Protein AF-A0A0C2N9U8-F1 (afdb_monomer_lite)

Foldseek 3Di:
DDPVCVPAPPPPDPVRVVVCVVVVVVPPDDDDDDDDQKDKDKAWDPDDDPVDDTDIDIDIDRAAQAKDKDKDKDWDFDADPVRHTPGTPDIDIDIDIDHHPDDPD

InterPro domains:
  IPR036238 Transglutaminase, C-terminal domain superfamily [SSF49309] (41-101)

Radius of gyration: 19.62 Å; chains: 1; bounding box: 48×49×46 Å

pLDDT: mean 86.69, std 10.42, range [47.06, 97.19]

Sequence (105 aa):
MDITATYKYPDNSPTERIIQTKIRMRRKQYRNISPSPVSIIISPPACVSFTSDCYIYFTLNNASRTNCKVKFRLTIVSVNYKGTVLQTLMEELYETQLAGNGGID

Structure (mmCIF, N/CA/C/O backbone):
data_AF-A0A0C2N9U8-F1
#
_entry.id   AF-A0A0C2N9U8-F1
#
loop_
_atom_site.group_PDB
_atom_site.id
_atom_site.type_symbol
_atom_site.label_atom_id
_atom_site.label_alt_id
_atom_site.label_comp_id
_atom_site.label_asym_id
_atom_site.label_entity_id
_atom_site.label_seq_id
_atom_site.pdbx_PDB_ins_code
_atom_site.Cartn_x
_atom_site.Cartn_y
_atom_site.Cartn_z
_atom_site.occupancy
_atom_site.B_iso_or_equiv
_atom_site.auth_seq_id
_atom_site.auth_comp_id
_atom_site.auth_asym_id
_atom_site.auth_atom_id
_atom_site.pdbx_PDB_model_num
ATOM 1 N N . MET A 1 1 ? 2.093 1.707 -26.415 1.00 85.75 1 MET A N 1
ATOM 2 C CA . MET A 1 1 ? 3.341 0.915 -26.414 1.00 85.75 1 MET A CA 1
ATOM 3 C C . MET A 1 1 ? 4.005 1.117 -25.065 1.00 85.75 1 MET A C 1
ATOM 5 O O . MET A 1 1 ? 4.137 2.265 -24.662 1.00 85.75 1 MET A O 1
ATOM 9 N N . ASP A 1 2 ? 4.341 0.042 -24.356 1.00 91.62 2 ASP A N 1
ATOM 10 C CA . ASP A 1 2 ? 5.103 0.113 -23.104 1.00 91.62 2 ASP A CA 1
ATOM 11 C C . ASP A 1 2 ? 6.603 0.167 -23.429 1.00 91.62 2 ASP A C 1
ATOM 13 O O . ASP A 1 2 ? 7.098 -0.651 -24.203 1.00 91.62 2 ASP A O 1
ATOM 17 N N . ILE A 1 3 ? 7.308 1.154 -22.871 1.00 94.38 3 ILE A N 1
ATOM 18 C CA . ILE A 1 3 ? 8.751 1.367 -23.064 1.00 94.38 3 ILE A CA 1
ATOM 19 C C . ILE A 1 3 ? 9.539 1.214 -21.757 1.00 94.38 3 ILE A C 1
ATOM 21 O O . ILE A 1 3 ? 10.708 1.570 -21.694 1.00 94.38 3 ILE A O 1
ATOM 25 N N . THR A 1 4 ? 8.942 0.672 -20.695 1.00 92.50 4 THR A N 1
ATOM 26 C CA . THR A 1 4 ? 9.579 0.554 -19.369 1.00 92.50 4 THR A CA 1
ATOM 27 C C . THR A 1 4 ? 10.950 -0.134 -19.429 1.00 92.50 4 THR A C 1
ATOM 29 O O . THR A 1 4 ? 11.896 0.287 -18.757 1.00 92.50 4 THR A O 1
ATOM 32 N N . ALA A 1 5 ? 11.091 -1.136 -20.301 1.00 90.25 5 ALA A N 1
ATOM 33 C CA . ALA A 1 5 ? 12.325 -1.896 -20.494 1.00 90.25 5 ALA A CA 1
ATOM 34 C C . ALA A 1 5 ? 13.497 -1.081 -21.080 1.00 90.25 5 ALA A C 1
ATOM 36 O O . ALA A 1 5 ? 14.642 -1.514 -20.972 1.00 90.25 5 ALA A O 1
ATOM 37 N N . THR A 1 6 ? 13.256 0.094 -21.679 1.00 92.75 6 THR A N 1
ATOM 38 C CA . THR A 1 6 ? 14.343 0.967 -22.160 1.00 92.75 6 THR A CA 1
ATOM 39 C C . THR A 1 6 ? 14.977 1.784 -21.036 1.00 92.75 6 THR A C 1
ATOM 41 O O . THR A 1 6 ? 16.079 2.297 -21.204 1.00 92.75 6 THR A O 1
ATOM 44 N N . TYR A 1 7 ? 14.292 1.921 -19.896 1.00 90.38 7 TYR A N 1
ATOM 45 C CA . TYR A 1 7 ? 14.739 2.743 -18.768 1.00 90.38 7 TYR A CA 1
ATOM 46 C C . TYR A 1 7 ? 15.270 1.925 -17.595 1.00 90.38 7 TYR A C 1
ATOM 48 O O . TYR A 1 7 ? 16.179 2.384 -16.901 1.00 90.38 7 TYR A O 1
ATOM 56 N N . LYS A 1 8 ? 14.712 0.735 -17.354 1.00 90.94 8 LYS A N 1
ATOM 57 C CA . LYS A 1 8 ? 15.153 -0.152 -16.275 1.00 90.94 8 LYS A CA 1
ATOM 58 C C . LYS A 1 8 ? 15.169 -1.608 -16.713 1.00 90.94 8 LYS A C 1
ATOM 60 O O . LYS A 1 8 ? 14.414 -2.014 -17.596 1.00 90.94 8 LYS A O 1
ATOM 65 N N . TYR A 1 9 ? 16.008 -2.395 -16.050 1.00 93.25 9 TYR A N 1
ATOM 66 C CA . TYR A 1 9 ? 15.983 -3.842 -16.206 1.00 93.25 9 TYR A CA 1
ATOM 67 C C . TYR A 1 9 ? 14.784 -4.424 -15.443 1.00 93.25 9 TYR A C 1
ATOM 69 O O . TYR A 1 9 ? 14.232 -3.760 -14.560 1.00 93.25 9 TYR A O 1
ATOM 77 N N . PRO A 1 10 ? 14.361 -5.660 -15.760 1.00 93.75 10 PRO A N 1
ATOM 78 C CA . PRO A 1 10 ? 13.282 -6.315 -15.035 1.00 93.75 10 PRO A CA 1
ATOM 79 C C . PRO A 1 10 ? 13.551 -6.357 -13.531 1.00 93.75 10 PRO A C 1
ATOM 81 O O . PRO A 1 10 ? 14.692 -6.580 -13.095 1.00 93.75 10 PRO A O 1
ATOM 84 N N . ASP A 1 11 ? 12.488 -6.169 -12.750 1.00 90.06 11 ASP A N 1
ATOM 85 C CA . ASP A 1 11 ? 12.572 -6.124 -11.296 1.00 90.06 11 ASP A CA 1
ATOM 86 C C . ASP A 1 11 ? 13.207 -7.411 -10.755 1.00 90.06 11 ASP A C 1
ATOM 88 O O . ASP A 1 11 ? 12.905 -8.521 -11.191 1.00 90.06 11 ASP A O 1
ATOM 92 N N . ASN A 1 12 ? 14.133 -7.250 -9.809 1.00 87.06 12 ASN A N 1
ATOM 93 C CA . ASN A 1 12 ? 14.912 -8.325 -9.188 1.00 87.06 12 ASN A CA 1
ATOM 94 C C . ASN A 1 12 ? 15.860 -9.116 -10.110 1.00 87.06 12 ASN A C 1
ATOM 96 O O . ASN A 1 12 ? 16.492 -10.058 -9.617 1.00 87.06 12 ASN A O 1
ATOM 100 N N . SER A 1 13 ? 16.029 -8.727 -11.381 1.00 92.62 13 SER A N 1
ATOM 101 C CA . SER A 1 13 ? 16.999 -9.355 -12.287 1.00 92.62 13 SER A CA 1
ATOM 102 C C . SER A 1 13 ? 18.449 -9.186 -11.797 1.00 92.62 13 SER A C 1
ATOM 104 O O . SER A 1 13 ? 18.765 -8.208 -11.108 1.00 92.62 13 SER A O 1
ATOM 106 N N . PRO A 1 14 ? 19.372 -10.103 -12.152 1.00 94.38 14 PRO A N 1
ATOM 107 C CA . PRO A 1 14 ? 20.784 -9.976 -11.784 1.00 94.38 14 PRO A CA 1
ATOM 108 C C . PRO A 1 14 ? 21.390 -8.633 -12.215 1.00 94.38 14 PRO A C 1
ATOM 110 O O . PRO A 1 14 ? 22.108 -7.995 -11.445 1.00 94.38 14 PRO A O 1
ATOM 113 N N . THR A 1 15 ? 21.045 -8.166 -13.415 1.00 92.88 15 THR A N 1
ATOM 114 C CA . THR A 1 15 ? 21.531 -6.897 -13.967 1.00 92.88 15 THR A CA 1
ATOM 115 C C . THR A 1 15 ? 21.017 -5.691 -13.183 1.00 92.88 15 THR A C 1
ATOM 117 O O . THR A 1 15 ? 21.807 -4.806 -12.847 1.00 92.88 15 THR A O 1
ATOM 120 N N . GLU A 1 16 ? 19.732 -5.685 -12.805 1.00 91.88 16 GLU A N 1
ATOM 121 C CA . GLU A 1 16 ? 19.142 -4.632 -11.970 1.00 91.88 16 GLU A CA 1
ATOM 122 C C . GLU A 1 16 ? 19.849 -4.548 -10.608 1.00 91.88 16 GLU A C 1
ATOM 124 O O . GLU A 1 16 ? 20.249 -3.469 -10.170 1.00 91.88 16 GLU A O 1
ATOM 129 N N . ARG A 1 17 ? 20.130 -5.696 -9.976 1.00 89.44 17 ARG A N 1
ATOM 130 C CA . ARG A 1 17 ? 20.862 -5.749 -8.696 1.00 89.44 17 ARG A CA 1
ATOM 131 C C . ARG A 1 17 ? 22.276 -5.177 -8.806 1.00 89.44 17 ARG A C 1
ATOM 133 O O . ARG A 1 17 ? 22.719 -4.460 -7.904 1.00 89.44 17 ARG A O 1
ATOM 140 N N . ILE A 1 18 ? 22.991 -5.463 -9.896 1.00 92.50 18 ILE A N 1
ATOM 141 C CA . ILE A 1 18 ? 24.343 -4.930 -10.134 1.00 92.50 18 ILE A CA 1
ATOM 142 C C . ILE A 1 18 ? 24.299 -3.402 -10.256 1.00 92.50 18 ILE A C 1
ATOM 144 O O . ILE A 1 18 ? 25.119 -2.708 -9.649 1.00 92.50 18 ILE A O 1
ATOM 148 N N . ILE A 1 19 ? 23.344 -2.862 -11.014 1.00 88.38 19 ILE A N 1
ATOM 149 C CA . ILE A 1 19 ? 23.204 -1.415 -11.224 1.00 88.38 19 ILE A CA 1
ATOM 150 C C . ILE A 1 19 ? 22.799 -0.715 -9.931 1.00 88.38 19 ILE A C 1
ATOM 152 O O . ILE A 1 19 ? 23.441 0.267 -9.547 1.00 88.38 19 ILE A O 1
ATOM 156 N N . GLN A 1 20 ? 21.816 -1.259 -9.211 1.00 87.50 20 GLN A N 1
ATOM 157 C CA . GLN A 1 20 ? 21.424 -0.754 -7.901 1.00 87.50 20 GLN A CA 1
ATOM 158 C C . GLN A 1 20 ? 22.613 -0.727 -6.949 1.00 87.50 20 GLN A C 1
ATOM 160 O O . GLN A 1 20 ? 22.836 0.304 -6.326 1.00 87.50 20 GLN A O 1
ATOM 165 N N . THR A 1 21 ? 23.426 -1.792 -6.902 1.00 86.06 21 THR A N 1
ATOM 166 C CA . THR A 1 21 ? 24.644 -1.872 -6.074 1.00 86.06 21 THR A CA 1
ATOM 167 C C . THR A 1 21 ? 25.673 -0.803 -6.458 1.00 86.06 21 THR A C 1
ATOM 169 O O . THR A 1 21 ? 26.214 -0.126 -5.584 1.00 86.06 21 THR A O 1
ATOM 172 N N . LYS A 1 22 ? 25.910 -0.575 -7.758 1.00 87.38 22 LYS A N 1
ATOM 173 C CA . LYS A 1 22 ? 26.815 0.488 -8.236 1.00 87.38 22 LYS A CA 1
ATOM 174 C C . LYS A 1 22 ? 26.340 1.886 -7.823 1.00 87.38 22 LYS A C 1
ATOM 176 O O . LYS A 1 22 ? 27.151 2.696 -7.378 1.00 87.38 22 LYS A O 1
ATOM 181 N N . ILE A 1 23 ? 25.041 2.173 -7.940 1.0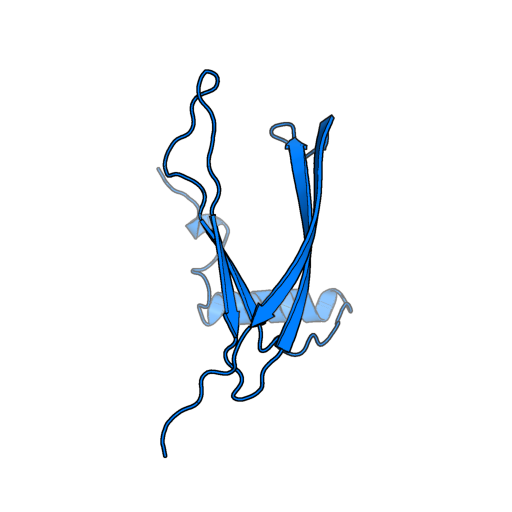0 86.00 23 ILE A N 1
ATOM 182 C CA . ILE A 1 23 ? 24.445 3.452 -7.510 1.00 86.00 23 ILE A CA 1
ATOM 183 C C . ILE A 1 23 ? 24.529 3.592 -5.984 1.00 86.00 23 ILE A C 1
ATOM 185 O O . ILE A 1 23 ? 24.935 4.640 -5.477 1.00 86.00 23 ILE A O 1
ATOM 189 N N . ARG A 1 24 ? 24.208 2.512 -5.263 1.00 79.56 24 ARG A N 1
ATOM 190 C CA . ARG A 1 24 ? 24.318 2.355 -3.805 1.00 79.56 24 ARG A CA 1
ATOM 191 C C . ARG A 1 24 ? 25.684 2.802 -3.288 1.00 79.56 24 ARG A C 1
ATOM 193 O O . ARG A 1 24 ? 25.767 3.687 -2.439 1.00 79.56 24 ARG A O 1
ATOM 200 N N . MET A 1 25 ? 26.758 2.245 -3.852 1.00 79.06 25 MET A N 1
ATOM 201 C CA . MET A 1 25 ? 28.141 2.532 -3.447 1.00 79.06 25 MET A CA 1
ATOM 202 C C . MET A 1 25 ? 28.536 4.000 -3.660 1.00 79.06 25 MET A C 1
ATOM 204 O O . MET A 1 25 ? 29.348 4.534 -2.909 1.00 79.06 25 MET A O 1
ATOM 208 N N . ARG A 1 26 ? 27.926 4.686 -4.635 1.00 79.31 26 ARG A N 1
ATOM 209 C CA . ARG A 1 26 ? 28.176 6.112 -4.897 1.00 79.31 26 ARG A CA 1
ATOM 210 C C . ARG A 1 26 ? 27.451 7.052 -3.927 1.00 79.31 26 ARG A C 1
ATOM 212 O O . ARG A 1 26 ? 27.895 8.182 -3.764 1.00 79.31 26 ARG A O 1
ATOM 219 N N . ARG A 1 27 ? 26.352 6.623 -3.289 1.00 76.19 27 ARG A N 1
ATOM 220 C CA . ARG A 1 27 ? 25.459 7.510 -2.512 1.00 76.19 27 ARG A CA 1
ATOM 221 C C . ARG A 1 27 ? 25.639 7.482 -0.980 1.00 76.19 27 ARG A C 1
ATOM 223 O O . ARG A 1 27 ? 24.939 8.232 -0.316 1.00 76.19 27 ARG A O 1
ATOM 230 N N . LYS A 1 28 ? 26.559 6.682 -0.407 1.00 62.38 28 LYS A N 1
ATOM 231 C CA . LYS A 1 28 ? 26.956 6.620 1.039 1.00 62.38 28 LYS A CA 1
ATOM 232 C C . LYS A 1 28 ? 25.828 6.560 2.108 1.00 62.38 28 LYS A C 1
ATOM 234 O O . LYS A 1 28 ? 26.102 6.680 3.296 1.00 62.38 28 LYS A O 1
ATOM 239 N N . GLN A 1 29 ? 24.574 6.391 1.703 1.00 59.97 29 GLN A N 1
ATOM 240 C CA . GLN A 1 29 ? 23.343 6.246 2.492 1.00 59.97 29 GLN A CA 1
ATOM 241 C C . GLN A 1 29 ? 22.974 4.807 2.871 1.00 59.97 29 GLN A C 1
ATOM 243 O O . GLN A 1 29 ? 22.345 4.174 2.027 1.00 59.97 29 GLN A O 1
ATOM 248 N N . TYR A 1 30 ? 23.259 4.287 4.079 1.00 61.56 30 TYR A N 1
ATOM 249 C CA . TYR A 1 30 ? 22.621 3.037 4.543 1.00 61.56 30 TYR A CA 1
ATOM 250 C C . TYR A 1 30 ? 21.969 3.131 5.911 1.00 61.56 30 TYR A C 1
ATOM 252 O O . TYR A 1 30 ? 22.612 3.445 6.906 1.00 61.56 30 TYR A O 1
ATOM 260 N N . ARG A 1 31 ? 20.693 2.738 5.951 1.00 63.19 31 ARG A N 1
ATO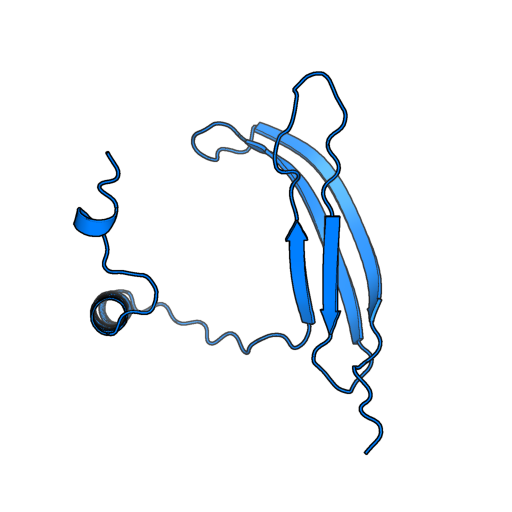M 261 C CA . ARG A 1 31 ? 20.031 2.232 7.150 1.00 63.19 31 ARG A CA 1
ATOM 262 C C . ARG A 1 31 ? 19.762 0.751 6.918 1.00 63.19 31 ARG A C 1
ATOM 264 O O . ARG A 1 31 ? 19.054 0.402 5.977 1.00 63.19 31 ARG A O 1
ATOM 271 N N . ASN A 1 32 ? 20.345 -0.107 7.747 1.00 64.44 32 ASN A N 1
ATOM 272 C CA . ASN A 1 32 ? 19.920 -1.499 7.819 1.00 64.44 32 ASN A CA 1
ATOM 273 C C . ASN A 1 32 ? 18.609 -1.521 8.601 1.00 64.44 32 ASN A C 1
ATOM 275 O O . ASN A 1 32 ? 18.601 -1.261 9.801 1.00 64.44 32 ASN A O 1
ATOM 279 N N . ILE A 1 33 ? 17.505 -1.768 7.904 1.00 71.81 33 ILE A N 1
ATOM 280 C CA . ILE A 1 33 ? 16.197 -1.969 8.522 1.00 71.81 33 ILE A CA 1
ATOM 281 C C . ILE A 1 33 ? 15.979 -3.478 8.545 1.00 71.81 33 ILE A C 1
ATOM 283 O O . ILE A 1 33 ? 15.932 -4.109 7.489 1.00 71.81 33 ILE A O 1
ATOM 287 N N . SER A 1 34 ? 15.904 -4.066 9.737 1.00 76.31 34 SER A N 1
ATOM 288 C CA . SER A 1 34 ? 15.526 -5.469 9.886 1.00 76.31 34 SER A CA 1
ATOM 289 C C . SER A 1 34 ? 14.074 -5.655 9.431 1.00 76.31 34 SER A C 1
ATOM 291 O O . SER A 1 34 ? 13.235 -4.814 9.768 1.00 76.31 34 SER A O 1
ATOM 293 N N . PRO A 1 35 ? 13.750 -6.730 8.695 1.00 78.00 35 PRO A N 1
ATOM 294 C CA . PRO A 1 35 ? 12.380 -6.985 8.271 1.00 78.00 35 PRO A CA 1
ATOM 295 C C . PRO A 1 35 ? 11.461 -7.128 9.491 1.00 78.00 35 PRO A C 1
ATOM 297 O O . PRO A 1 35 ? 11.775 -7.845 10.440 1.00 78.00 35 PRO A O 1
ATOM 300 N N . SER A 1 36 ? 10.335 -6.414 9.468 1.00 83.38 36 SER A N 1
ATOM 301 C CA . SER A 1 36 ? 9.302 -6.513 10.500 1.00 83.38 36 SER A CA 1
ATOM 302 C C . SER A 1 36 ? 8.588 -7.869 10.398 1.00 83.38 36 SER A C 1
ATOM 304 O O . SER A 1 36 ? 8.248 -8.275 9.285 1.00 83.38 36 SER A O 1
ATOM 306 N N . PRO A 1 37 ? 8.298 -8.555 11.522 1.00 86.62 37 PRO A N 1
ATOM 307 C CA . PRO A 1 37 ? 7.472 -9.765 11.518 1.00 86.62 37 PRO A CA 1
ATOM 308 C C . PRO A 1 37 ? 6.000 -9.472 11.197 1.00 86.62 37 PRO A C 1
ATOM 310 O O . PRO A 1 37 ? 5.252 -10.379 10.839 1.00 86.62 37 PRO A O 1
ATOM 313 N N . VAL A 1 38 ? 5.581 -8.211 11.330 1.00 89.50 38 VAL A N 1
ATOM 314 C CA . VAL A 1 38 ? 4.248 -7.740 10.956 1.00 89.50 38 VAL A CA 1
ATOM 315 C C . VAL A 1 38 ? 4.322 -7.079 9.589 1.00 89.50 38 VAL A C 1
ATOM 317 O O . VAL A 1 38 ? 5.127 -6.167 9.381 1.00 89.50 38 VAL A O 1
ATOM 320 N N . SER A 1 39 ? 3.449 -7.511 8.686 1.00 90.00 39 SER A N 1
ATOM 321 C CA . SER A 1 39 ? 3.256 -6.918 7.363 1.00 90.00 39 SER A CA 1
ATOM 322 C C . SER A 1 39 ? 1.859 -6.311 7.241 1.00 90.00 39 SER A C 1
ATOM 324 O O . SER A 1 39 ? 0.908 -6.781 7.868 1.00 90.00 39 SER A O 1
ATOM 326 N N . ILE A 1 40 ? 1.755 -5.245 6.446 1.00 89.69 40 ILE A N 1
ATOM 327 C CA . ILE A 1 40 ? 0.500 -4.553 6.142 1.00 89.69 40 ILE A CA 1
ATOM 328 C C . ILE A 1 40 ? 0.293 -4.620 4.634 1.00 89.69 40 ILE A C 1
ATOM 330 O O . ILE A 1 40 ? 1.171 -4.215 3.873 1.00 89.69 40 ILE A O 1
ATOM 334 N N . ILE A 1 41 ? -0.866 -5.112 4.210 1.00 91.31 41 ILE A N 1
ATOM 335 C CA . ILE A 1 41 ? -1.288 -5.132 2.811 1.00 91.31 41 ILE A CA 1
ATOM 336 C C . ILE A 1 41 ? -2.434 -4.137 2.663 1.00 91.31 41 ILE A C 1
ATOM 338 O O . ILE A 1 41 ? -3.444 -4.238 3.361 1.00 91.31 41 ILE A O 1
ATOM 342 N N . ILE A 1 42 ? -2.269 -3.176 1.756 1.00 90.81 42 ILE A N 1
ATOM 343 C CA . ILE A 1 42 ? -3.293 -2.186 1.416 1.00 90.81 42 ILE A CA 1
ATOM 344 C C . ILE A 1 42 ? -3.917 -2.622 0.096 1.00 90.81 42 ILE A C 1
ATOM 346 O O . ILE A 1 42 ? -3.219 -2.711 -0.912 1.00 90.81 42 ILE A O 1
ATOM 350 N N . SER A 1 43 ? -5.217 -2.906 0.113 1.00 91.12 43 SER A N 1
ATOM 351 C CA . SER A 1 43 ? -5.971 -3.351 -1.060 1.00 91.12 43 SER A CA 1
ATOM 352 C C . SER A 1 43 ? -6.933 -2.245 -1.491 1.00 91.12 43 SER A C 1
ATOM 354 O O . SER A 1 43 ? -8.023 -2.135 -0.920 1.00 91.12 43 SER A O 1
ATOM 356 N N . PRO A 1 44 ? -6.532 -1.380 -2.442 1.00 87.19 44 PRO A N 1
ATOM 357 C CA . PRO A 1 44 ? -7.443 -0.409 -3.023 1.00 87.19 44 PRO A CA 1
ATOM 358 C C . PRO A 1 44 ? -8.452 -1.114 -3.946 1.00 87.19 44 PRO A C 1
ATOM 360 O O . PRO A 1 44 ? -8.144 -2.171 -4.507 1.00 87.19 44 PRO A O 1
ATOM 363 N N . PRO A 1 45 ? -9.645 -0.536 -4.144 1.00 86.62 45 PRO A N 1
ATOM 364 C CA . PRO A 1 45 ? -10.595 -1.055 -5.116 1.00 86.62 45 PRO A CA 1
ATOM 365 C C . PRO A 1 45 ? -10.042 -0.892 -6.539 1.00 86.62 45 PRO A C 1
ATOM 367 O O . PRO A 1 45 ? -9.292 0.040 -6.833 1.00 86.62 45 PRO A O 1
ATOM 370 N N . ALA A 1 46 ? -10.428 -1.803 -7.436 1.00 85.31 46 ALA A N 1
ATOM 371 C CA . ALA A 1 46 ? -9.953 -1.809 -8.823 1.00 85.31 46 ALA A CA 1
ATOM 372 C C . ALA A 1 46 ? -10.374 -0.552 -9.606 1.00 85.31 46 ALA A C 1
ATOM 374 O O . ALA A 1 46 ? -9.678 -0.127 -10.527 1.00 85.31 46 ALA A O 1
ATOM 375 N N . CYS A 1 47 ? -11.505 0.048 -9.235 1.00 86.44 47 CYS A N 1
ATOM 376 C CA . CYS A 1 47 ? -11.973 1.319 -9.761 1.00 86.44 47 CYS A CA 1
ATOM 377 C C . CYS A 1 47 ? -12.613 2.155 -8.649 1.00 86.44 47 CYS A C 1
ATOM 379 O O . CYS A 1 47 ? -13.151 1.626 -7.676 1.00 86.44 47 CYS A O 1
ATOM 381 N N . VAL A 1 48 ? -12.544 3.473 -8.810 1.00 88.31 48 VAL A N 1
ATOM 382 C CA . VAL A 1 48 ? -13.154 4.460 -7.914 1.00 88.31 48 VAL A CA 1
ATOM 383 C C . VAL A 1 48 ? -13.917 5.480 -8.745 1.00 88.31 48 VAL A C 1
ATOM 385 O O . VAL A 1 48 ? -13.496 5.825 -9.849 1.00 88.31 48 VAL A O 1
ATOM 388 N N . SER A 1 49 ? -15.039 5.957 -8.212 1.00 88.62 49 SER A N 1
ATOM 389 C CA . SER A 1 49 ? -15.817 7.055 -8.788 1.00 88.62 49 SER A CA 1
ATOM 390 C C . SER A 1 49 ? -15.699 8.289 -7.900 1.00 88.62 49 SER A C 1
ATOM 392 O O . SER A 1 49 ? -15.526 8.173 -6.692 1.00 88.62 49 SER A O 1
ATOM 394 N N . PHE A 1 50 ? -15.855 9.475 -8.487 1.00 87.38 50 PHE A N 1
ATOM 395 C CA . PHE A 1 50 ? -15.965 10.727 -7.732 1.00 87.38 50 PHE A CA 1
ATOM 396 C C . PHE A 1 50 ? -17.303 10.876 -6.995 1.00 87.38 50 PHE A C 1
ATOM 398 O O . PHE A 1 50 ? -17.426 11.725 -6.121 1.00 87.38 50 PHE A O 1
ATOM 405 N N . THR A 1 51 ? -18.313 10.087 -7.366 1.00 90.56 51 THR 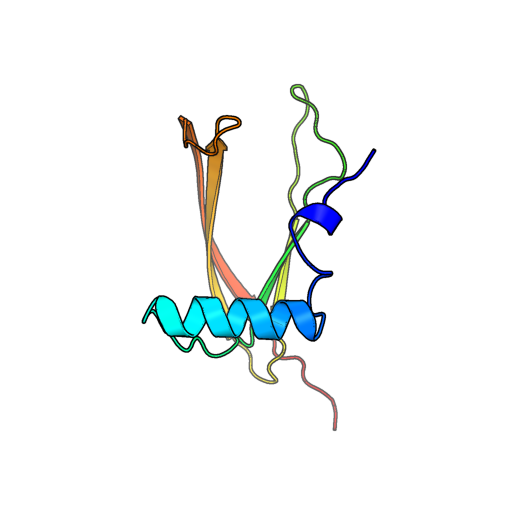A N 1
ATOM 406 C CA . THR A 1 51 ? -19.692 10.210 -6.866 1.00 90.56 51 THR A CA 1
ATOM 407 C C . THR A 1 51 ? -20.078 9.130 -5.860 1.00 90.56 51 THR A C 1
ATOM 409 O O . THR A 1 51 ? -21.239 9.052 -5.468 1.00 90.56 51 THR A O 1
ATOM 412 N N . SER A 1 52 ? -19.151 8.249 -5.492 1.00 86.56 52 SER A N 1
ATOM 413 C CA . SER A 1 52 ? -19.431 7.097 -4.636 1.00 86.56 52 SER A CA 1
ATOM 414 C C . SER A 1 52 ? -18.330 6.925 -3.608 1.00 86.56 52 SER A C 1
ATOM 416 O O . SER A 1 52 ? -17.167 7.220 -3.888 1.00 86.56 52 SER A O 1
ATOM 418 N N . ASP A 1 53 ? -18.704 6.411 -2.442 1.00 87.31 53 ASP A N 1
ATOM 419 C CA . ASP A 1 53 ? -17.747 6.119 -1.385 1.00 87.31 53 ASP A CA 1
ATOM 420 C C . ASP A 1 53 ? -16.727 5.071 -1.847 1.00 87.31 53 ASP A C 1
ATOM 422 O O . ASP A 1 53 ? -17.043 4.110 -2.556 1.00 87.31 53 ASP A O 1
ATOM 426 N N . CYS A 1 54 ? -15.478 5.276 -1.438 1.00 86.19 54 CYS A N 1
ATOM 427 C CA . CYS A 1 54 ? -14.364 4.385 -1.719 1.00 86.19 54 CYS A CA 1
ATOM 428 C C . CYS A 1 54 ? -13.988 3.631 -0.444 1.00 86.19 54 CYS A C 1
ATOM 430 O O . CYS A 1 54 ? -13.666 4.243 0.574 1.00 86.19 54 CYS A O 1
ATOM 432 N N . TYR A 1 55 ? -13.977 2.302 -0.519 1.00 88.12 55 TYR A N 1
ATOM 433 C CA . TYR A 1 55 ? -13.555 1.442 0.582 1.00 88.12 55 TYR A CA 1
ATOM 434 C C . TYR A 1 55 ? -12.151 0.905 0.314 1.00 88.12 55 TYR A C 1
ATOM 436 O O . TYR A 1 55 ? -11.911 0.260 -0.705 1.00 88.12 55 TYR A O 1
ATOM 444 N N . ILE A 1 56 ? -11.227 1.158 1.241 1.00 88.19 56 ILE A N 1
ATOM 445 C CA . ILE A 1 56 ? -9.851 0.655 1.197 1.00 88.19 56 ILE A CA 1
ATOM 446 C C . ILE A 1 56 ? -9.676 -0.335 2.342 1.00 88.19 56 ILE A C 1
ATOM 448 O O . ILE A 1 56 ? -9.921 0.001 3.501 1.00 88.19 56 ILE A O 1
ATOM 452 N N . TYR A 1 57 ? -9.223 -1.545 2.025 1.00 88.44 57 TYR A N 1
ATOM 453 C CA . TYR A 1 57 ? -9.021 -2.588 3.026 1.00 88.44 57 TYR A CA 1
ATOM 454 C C . TYR A 1 57 ? -7.554 -2.678 3.443 1.00 88.44 57 TYR A C 1
ATOM 456 O O . TYR A 1 57 ? -6.654 -2.766 2.604 1.00 88.44 57 TYR A O 1
ATOM 464 N N . PHE A 1 58 ? -7.328 -2.711 4.755 1.00 88.62 58 PHE A N 1
ATOM 465 C CA . PHE A 1 58 ? -6.019 -2.918 5.369 1.00 88.62 58 PHE A CA 1
ATOM 466 C C . PHE A 1 58 ? -5.982 -4.310 5.993 1.00 88.62 58 PHE A C 1
ATOM 468 O O . PHE A 1 58 ? -6.744 -4.604 6.909 1.00 88.62 58 PHE A O 1
ATOM 475 N N . THR A 1 59 ? -5.093 -5.170 5.502 1.00 90.00 59 THR A N 1
ATOM 476 C CA . THR A 1 59 ? -4.876 -6.506 6.067 1.00 90.00 59 THR A CA 1
ATOM 477 C C . THR A 1 59 ? -3.558 -6.523 6.820 1.00 90.00 59 THR A C 1
ATOM 479 O O . THR A 1 59 ? -2.505 -6.243 6.247 1.00 90.00 59 THR A O 1
ATOM 482 N N . LEU A 1 60 ? -3.617 -6.852 8.107 1.00 90.62 60 LEU A N 1
ATOM 483 C CA . LEU A 1 60 ? -2.443 -7.034 8.950 1.00 90.62 60 LEU A CA 1
ATOM 484 C C . LEU A 1 60 ? -2.131 -8.521 9.075 1.00 90.62 60 LEU A C 1
ATOM 486 O O . LEU A 1 60 ? -3.009 -9.309 9.417 1.00 90.62 60 LEU A O 1
ATOM 490 N N . ASN A 1 61 ? -0.877 -8.895 8.838 1.00 90.12 61 ASN A N 1
ATOM 491 C CA . ASN A 1 61 ? -0.419 -10.272 8.974 1.00 90.12 61 ASN A CA 1
ATOM 492 C C . ASN A 1 61 ? 0.796 -10.342 9.903 1.00 90.12 61 ASN A C 1
ATOM 494 O O . ASN A 1 61 ? 1.795 -9.655 9.675 1.00 90.12 61 ASN A O 1
ATOM 498 N N . ASN A 1 62 ? 0.708 -11.184 10.932 1.00 91.50 62 ASN A N 1
ATOM 499 C CA . ASN A 1 62 ? 1.788 -11.459 11.869 1.00 91.50 62 ASN A CA 1
ATOM 500 C C . ASN A 1 62 ? 2.446 -12.799 11.521 1.00 91.50 62 ASN A C 1
ATOM 502 O O . ASN A 1 62 ? 1.910 -13.864 11.813 1.00 91.50 62 ASN A O 1
ATOM 506 N N . ALA A 1 63 ? 3.637 -12.742 10.929 1.00 89.50 63 ALA A N 1
ATOM 507 C CA . ALA A 1 63 ? 4.406 -13.929 10.574 1.00 89.50 63 ALA A CA 1
ATOM 508 C C . ALA A 1 63 ? 5.169 -14.541 11.764 1.00 89.50 63 ALA A C 1
ATOM 510 O O . ALA A 1 63 ? 5.808 -15.582 11.612 1.00 89.50 63 ALA A O 1
ATOM 511 N N . SER A 1 64 ? 5.146 -13.909 12.942 1.00 87.88 64 SER A N 1
ATOM 512 C CA . SER A 1 64 ? 5.805 -14.452 14.132 1.00 87.88 64 SER A CA 1
ATOM 513 C C . SER A 1 64 ? 4.935 -15.481 14.855 1.00 87.88 64 SER A C 1
ATOM 515 O O . SER A 1 64 ? 3.711 -15.493 14.737 1.00 87.88 64 SER A O 1
ATOM 517 N N . ARG A 1 65 ? 5.579 -16.323 15.670 1.00 88.69 65 ARG A N 1
ATOM 518 C CA . ARG A 1 65 ? 4.905 -17.247 16.601 1.00 88.69 65 ARG A CA 1
ATOM 519 C C . ARG A 1 65 ? 4.392 -16.539 17.864 1.00 88.69 65 ARG A C 1
ATOM 521 O O . ARG A 1 65 ? 3.750 -17.155 18.704 1.00 88.69 65 ARG A O 1
ATOM 528 N N . THR A 1 66 ? 4.694 -15.252 18.018 1.00 88.62 66 THR A N 1
ATOM 529 C CA . THR A 1 66 ? 4.385 -14.458 19.209 1.00 88.62 66 THR A CA 1
ATOM 530 C C . THR A 1 66 ? 3.241 -13.498 18.940 1.00 88.62 66 THR A C 1
ATOM 532 O O . THR A 1 66 ? 3.189 -12.869 17.884 1.00 88.62 66 THR A O 1
ATOM 535 N N . ASN A 1 67 ? 2.355 -13.319 19.919 1.00 89.12 67 ASN A N 1
ATOM 536 C CA . ASN A 1 67 ? 1.347 -12.267 19.838 1.00 89.12 67 ASN A CA 1
ATOM 537 C C . ASN A 1 67 ? 2.038 -10.900 19.815 1.00 89.12 67 ASN A C 1
ATOM 539 O O . ASN A 1 67 ? 2.954 -10.651 20.600 1.00 89.12 67 ASN A O 1
ATOM 543 N N . CYS A 1 68 ? 1.583 -10.004 18.946 1.00 88.88 68 CYS A N 1
ATOM 544 C CA . CYS A 1 68 ? 2.100 -8.644 18.877 1.00 88.88 68 CYS A CA 1
ATOM 545 C C . CYS A 1 68 ? 0.972 -7.622 18.990 1.00 88.88 68 CYS A C 1
ATOM 547 O O . CYS A 1 68 ? -0.146 -7.830 18.517 1.00 88.88 68 CYS A O 1
ATOM 549 N N . LYS A 1 69 ? 1.276 -6.495 19.636 1.00 90.88 69 LYS A N 1
ATOM 550 C CA . LYS A 1 69 ? 0.402 -5.326 19.647 1.00 90.88 69 LYS A CA 1
ATOM 551 C C . LYS A 1 69 ? 0.858 -4.390 18.542 1.00 90.88 69 LYS A C 1
ATOM 553 O O . LYS A 1 69 ? 2.018 -3.982 18.522 1.00 90.88 69 LYS A O 1
ATOM 558 N N . VAL A 1 70 ? -0.042 -4.061 17.629 1.00 89.62 70 VAL A N 1
ATOM 559 C CA . VAL A 1 70 ? 0.241 -3.203 16.484 1.00 89.62 70 VAL A CA 1
ATOM 560 C C . VAL A 1 70 ? -0.499 -1.896 16.676 1.00 89.62 70 VAL A C 1
ATOM 562 O O . VAL A 1 70 ? -1.717 -1.879 16.840 1.00 89.62 70 VAL A O 1
ATOM 565 N N . LYS A 1 71 ? 0.256 -0.800 16.647 1.00 91.75 71 LYS A N 1
ATOM 566 C CA . LYS A 1 71 ? -0.285 0.553 16.573 1.00 91.75 71 LYS A CA 1
ATOM 567 C C . LYS A 1 71 ? 0.067 1.124 15.213 1.00 91.75 71 LYS A C 1
ATOM 569 O O . LYS A 1 71 ? 1.237 1.097 14.830 1.00 91.75 71 LYS A O 1
ATOM 574 N N . PHE A 1 72 ? -0.915 1.644 14.495 1.00 89.69 72 PHE A N 1
ATOM 575 C CA . PHE A 1 72 ? -0.673 2.329 13.234 1.00 89.69 72 PHE A CA 1
ATOM 576 C C . PHE A 1 72 ? -1.527 3.584 13.143 1.00 89.69 72 PHE A C 1
ATOM 578 O O . PHE A 1 72 ? -2.640 3.646 13.656 1.00 89.69 72 PHE A O 1
ATOM 585 N N . ARG A 1 73 ? -0.969 4.600 12.492 1.00 93.50 73 ARG A N 1
ATOM 586 C CA . ARG A 1 73 ? -1.668 5.840 12.192 1.00 93.50 73 ARG A CA 1
ATOM 587 C C . ARG A 1 73 ? -2.062 5.820 10.726 1.00 93.50 73 ARG A C 1
ATOM 589 O O . ARG A 1 73 ? -1.188 5.699 9.867 1.00 93.50 73 ARG A O 1
ATOM 596 N N . LEU A 1 74 ? -3.355 5.916 10.460 1.00 90.94 74 LEU A N 1
ATOM 597 C CA . LEU A 1 74 ? -3.896 6.056 9.121 1.00 90.94 74 LEU A CA 1
ATOM 598 C C . LEU A 1 74 ? -4.043 7.542 8.811 1.00 90.94 74 LEU A C 1
ATOM 600 O O . LEU A 1 74 ? -4.651 8.280 9.578 1.00 90.94 74 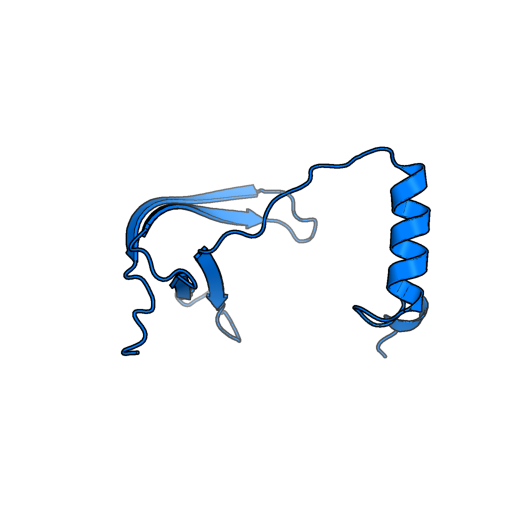LEU A O 1
ATOM 604 N N . THR A 1 75 ? -3.495 7.975 7.681 1.00 94.12 75 THR A N 1
ATOM 605 C CA . THR A 1 75 ? -3.654 9.345 7.190 1.00 94.12 75 THR A CA 1
ATOM 606 C C . THR A 1 75 ? -4.088 9.289 5.733 1.00 94.12 75 THR A C 1
ATOM 608 O O . THR A 1 75 ? -3.379 8.728 4.898 1.00 94.12 75 THR A O 1
ATOM 611 N N . ILE A 1 76 ? -5.249 9.865 5.426 1.00 92.44 76 ILE A N 1
ATOM 612 C CA . ILE A 1 76 ? -5.759 10.009 4.062 1.00 92.44 76 ILE A CA 1
ATOM 613 C C . ILE A 1 76 ? -5.548 11.457 3.644 1.00 92.44 76 ILE A C 1
ATOM 615 O O . ILE A 1 76 ? -6.003 12.382 4.313 1.00 92.44 76 ILE A O 1
ATOM 619 N N . VAL A 1 77 ? -4.862 11.651 2.523 1.00 95.81 77 VAL A N 1
ATOM 620 C CA . VAL A 1 77 ? -4.563 12.967 1.956 1.00 95.81 77 VAL A CA 1
ATOM 621 C C . VAL A 1 77 ? -5.017 13.019 0.507 1.00 95.81 77 VAL A C 1
ATOM 623 O O . VAL A 1 77 ? -4.901 12.033 -0.220 1.00 95.81 77 VAL A O 1
ATOM 626 N N . SER A 1 78 ? -5.485 14.179 0.057 1.00 94.56 78 SER A N 1
ATOM 627 C CA . SER A 1 78 ? -5.618 14.429 -1.375 1.00 94.56 78 SER A CA 1
ATOM 628 C C . SER A 1 78 ? -4.303 14.988 -1.907 1.00 94.56 78 SER A C 1
ATOM 630 O O . SER A 1 78 ? -3.764 15.950 -1.348 1.00 94.56 78 SER A O 1
ATOM 632 N N . VAL A 1 79 ? -3.813 14.421 -3.004 1.00 97.12 79 VAL A N 1
ATOM 633 C CA . VAL A 1 79 ? -2.595 14.864 -3.688 1.00 97.12 79 VAL A CA 1
ATOM 634 C C . VAL A 1 79 ? -2.915 15.304 -5.110 1.00 97.12 79 VAL A C 1
ATOM 636 O O . VAL A 1 79 ? -3.859 14.812 -5.725 1.00 97.12 79 VAL A O 1
ATOM 639 N N . ASN A 1 80 ? -2.118 16.218 -5.656 1.00 96.31 80 ASN A N 1
ATOM 640 C CA . ASN A 1 80 ? -2.140 16.474 -7.094 1.00 96.31 80 ASN A CA 1
ATOM 641 C C . ASN A 1 80 ? -1.382 15.369 -7.861 1.00 96.31 80 ASN A C 1
ATOM 643 O O . ASN A 1 80 ? -0.690 14.538 -7.271 1.00 96.31 80 ASN A O 1
ATOM 647 N N . TYR A 1 81 ? -1.440 15.398 -9.195 1.00 94.88 81 TYR A N 1
ATOM 648 C CA . TYR A 1 81 ? -0.750 14.416 -10.047 1.00 94.88 81 TYR A CA 1
ATOM 649 C C . TYR A 1 81 ? 0.785 14.401 -9.889 1.00 94.88 81 TYR A C 1
ATOM 651 O O . TYR A 1 81 ? 1.435 13.446 -10.303 1.00 94.88 81 TYR A O 1
ATOM 659 N N . LYS A 1 82 ? 1.374 15.455 -9.304 1.00 96.12 82 LYS A N 1
ATOM 660 C CA . LYS A 1 82 ? 2.811 15.550 -9.002 1.00 96.12 82 LYS A CA 1
ATOM 661 C C . LYS A 1 82 ? 3.165 14.999 -7.614 1.00 96.12 82 LYS A C 1
ATOM 663 O O . LYS A 1 82 ? 4.332 15.040 -7.237 1.00 96.12 82 LYS A O 1
ATOM 668 N N . GLY A 1 83 ? 2.184 14.528 -6.843 1.00 94.88 83 GLY A N 1
ATOM 669 C CA . GLY A 1 83 ? 2.371 14.036 -5.478 1.00 94.88 83 GLY A CA 1
ATOM 670 C C . GLY A 1 83 ? 2.430 15.130 -4.406 1.00 94.88 83 GLY A C 1
ATOM 671 O O . GLY A 1 83 ? 2.769 14.837 -3.263 1.00 94.88 83 GLY A O 1
ATOM 672 N N . THR A 1 84 ? 2.110 16.387 -4.730 1.00 97.19 84 THR A N 1
ATOM 673 C CA . THR A 1 84 ? 1.999 17.450 -3.719 1.00 97.19 84 THR A CA 1
ATOM 674 C C . THR A 1 84 ? 0.720 17.256 -2.912 1.00 97.19 84 THR A C 1
ATOM 676 O O . THR A 1 84 ? -0.363 17.194 -3.497 1.00 97.19 84 THR A O 1
ATOM 679 N N . VAL A 1 85 ? 0.840 17.196 -1.584 1.00 97.19 85 VAL A N 1
ATOM 680 C CA . VAL A 1 85 ? -0.305 17.159 -0.663 1.00 97.19 85 VAL A CA 1
ATOM 681 C C . VAL A 1 85 ? -1.056 18.483 -0.734 1.00 97.19 85 VAL A C 1
ATOM 683 O O . VAL A 1 85 ? -0.459 19.544 -0.573 1.00 97.19 85 VAL A O 1
ATOM 686 N N . LEU A 1 86 ? -2.360 18.407 -0.988 1.00 96.88 86 LEU A N 1
ATOM 687 C CA . LEU A 1 86 ? -3.253 19.565 -1.037 1.00 96.88 86 LEU A CA 1
ATOM 688 C C . LEU A 1 86 ? -3.979 19.757 0.297 1.00 96.88 86 LEU A C 1
ATOM 690 O O . LEU A 1 86 ? -4.063 20.872 0.796 1.00 96.88 86 LEU A O 1
ATOM 694 N N . GLN A 1 87 ? -4.482 18.666 0.877 1.00 96.12 87 GLN A N 1
ATOM 695 C CA . GLN A 1 87 ? -5.195 18.660 2.156 1.00 96.12 87 GLN A CA 1
ATOM 696 C C . GLN A 1 87 ? -5.203 17.255 2.770 1.00 96.12 87 GLN A C 1
ATOM 698 O O . GLN A 1 87 ? -5.099 16.251 2.054 1.00 96.12 87 GLN A O 1
ATOM 703 N N . THR A 1 88 ? -5.363 17.198 4.091 1.00 96.44 88 THR A N 1
ATOM 704 C CA . THR A 1 88 ? -5.631 15.968 4.847 1.00 96.44 88 THR A CA 1
ATOM 705 C C . THR A 1 88 ? -7.136 15.783 4.970 1.00 96.44 88 THR A C 1
ATOM 707 O O . THR A 1 88 ? -7.833 16.680 5.430 1.00 96.44 88 THR A O 1
ATOM 710 N N . LEU A 1 89 ? -7.625 14.623 4.545 1.00 93.19 89 LEU A N 1
ATOM 711 C CA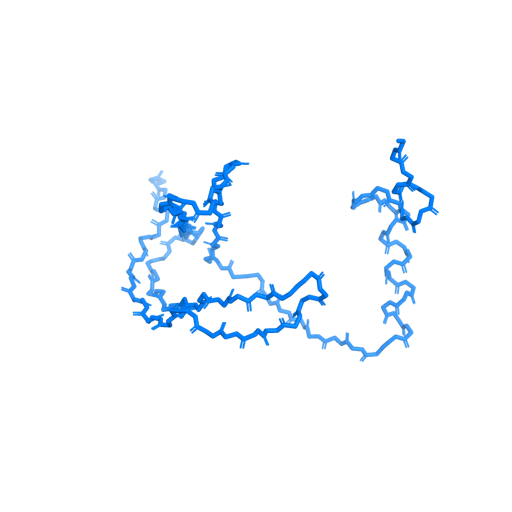 . LEU A 1 89 ? -9.039 14.254 4.586 1.00 93.19 89 LEU A CA 1
ATOM 712 C C . LEU A 1 89 ? -9.388 13.492 5.869 1.00 93.19 89 LEU A C 1
ATOM 714 O O . LEU A 1 89 ? -10.492 13.628 6.380 1.00 93.19 89 LEU A O 1
ATOM 718 N N . MET A 1 90 ? -8.453 12.686 6.380 1.00 91.75 90 MET A N 1
ATOM 719 C CA . MET A 1 90 ? -8.659 11.851 7.564 1.00 91.75 90 MET A CA 1
ATOM 720 C C . MET A 1 90 ? -7.329 11.579 8.266 1.00 91.75 90 MET A C 1
ATOM 722 O O . MET A 1 90 ? -6.317 11.347 7.599 1.00 91.75 90 MET A O 1
ATOM 726 N N . GLU A 1 91 ? -7.333 11.555 9.597 1.00 95.06 91 GLU A N 1
ATOM 727 C CA . GLU A 1 91 ? -6.207 11.089 10.408 1.00 95.06 91 GLU A CA 1
ATOM 728 C C . GLU A 1 91 ? -6.731 10.338 11.633 1.00 95.06 91 GLU A C 1
ATOM 730 O O . GLU A 1 91 ? -7.467 10.896 12.441 1.00 95.06 91 GLU A O 1
ATOM 735 N N . GLU A 1 92 ? -6.353 9.069 11.767 1.00 93.44 92 GLU A N 1
ATOM 736 C CA . GLU A 1 92 ? -6.848 8.195 12.828 1.00 93.44 92 GLU A CA 1
ATOM 737 C C . GLU A 1 92 ? -5.742 7.290 13.370 1.00 93.44 92 GLU A C 1
ATOM 739 O O . GLU A 1 92 ? -4.842 6.856 12.644 1.00 93.44 92 GLU A O 1
ATOM 744 N N . LEU A 1 93 ? -5.809 6.998 14.670 1.00 93.44 93 LEU A N 1
ATOM 745 C CA . LEU A 1 93 ? -4.896 6.086 15.348 1.00 93.44 93 LEU A CA 1
ATOM 746 C C . LEU A 1 93 ? -5.617 4.776 15.651 1.00 93.44 93 LEU A C 1
ATOM 748 O O . LEU A 1 93 ? -6.620 4.756 16.359 1.00 93.44 93 LEU A O 1
ATOM 752 N N . TYR A 1 94 ? -5.044 3.684 15.168 1.00 89.81 94 TYR A N 1
ATOM 753 C CA . TYR A 1 94 ? -5.545 2.339 15.379 1.00 89.81 94 TYR A CA 1
ATOM 754 C C . TYR A 1 94 ? -4.588 1.552 16.259 1.00 89.81 94 TYR A C 1
ATOM 756 O O . TYR A 1 94 ? -3.364 1.631 16.123 1.00 89.81 94 TYR A O 1
ATOM 764 N N . GLU A 1 95 ? -5.162 0.747 17.142 1.00 91.81 95 GLU A N 1
ATOM 765 C CA . GLU A 1 95 ? -4.434 -0.176 17.994 1.00 91.81 95 GLU A CA 1
ATOM 766 C C . GLU A 1 95 ? -5.156 -1.519 17.995 1.00 91.81 95 GLU A C 1
ATOM 768 O O . GLU A 1 95 ? -6.348 -1.596 18.274 1.00 91.81 95 GLU A O 1
ATOM 773 N N . THR A 1 96 ? -4.433 -2.581 17.654 1.00 90.38 96 THR A N 1
ATOM 774 C CA . THR A 1 96 ? -4.978 -3.938 17.606 1.00 90.38 96 THR A CA 1
ATOM 775 C C . THR A 1 96 ? -3.949 -4.955 18.083 1.00 90.38 96 THR A C 1
ATOM 777 O O . THR A 1 96 ? -2.747 -4.678 18.132 1.00 90.38 96 THR A O 1
ATOM 780 N N . GLN A 1 97 ? -4.417 -6.137 18.463 1.00 90.38 97 GLN A N 1
ATOM 781 C CA . GLN A 1 97 ? -3.575 -7.255 18.861 1.00 90.38 97 GLN A CA 1
ATOM 782 C C . GLN A 1 97 ? -3.667 -8.345 17.797 1.00 90.38 97 GLN A C 1
ATOM 784 O O . GLN A 1 9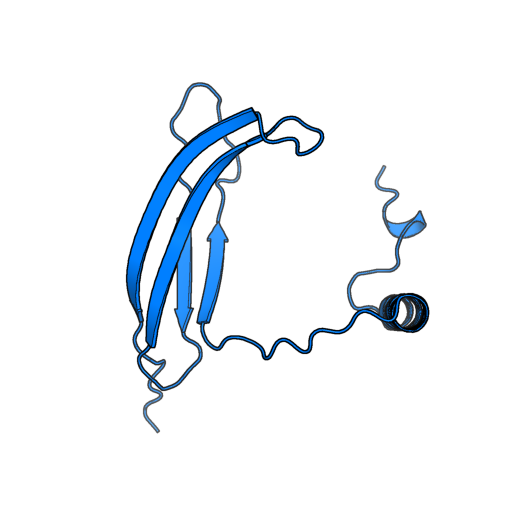7 ? -4.753 -8.815 17.475 1.00 90.38 97 GLN A O 1
ATOM 789 N N . LEU A 1 98 ? -2.520 -8.743 17.252 1.00 88.12 98 LEU A N 1
ATOM 790 C CA . LEU A 1 98 ? -2.424 -9.837 16.296 1.00 88.12 98 LEU A CA 1
ATOM 791 C C . LEU A 1 98 ? -1.892 -11.069 17.013 1.00 88.12 98 LEU A C 1
ATOM 793 O O . LEU A 1 98 ? -0.839 -11.021 17.658 1.00 88.12 98 LEU A O 1
ATOM 797 N N . ALA A 1 99 ? -2.612 -12.177 16.875 1.00 86.00 99 ALA A N 1
ATOM 798 C CA . ALA A 1 99 ? -2.127 -13.465 17.335 1.00 86.00 99 ALA A CA 1
ATOM 799 C C . ALA A 1 99 ? -0.887 -13.884 16.530 1.00 86.00 99 ALA A C 1
ATOM 801 O O . ALA A 1 99 ? -0.721 -13.489 15.373 1.00 86.00 99 ALA A O 1
ATOM 802 N N . GLY A 1 100 ? 0.012 -14.641 17.152 1.00 81.19 100 GLY A N 1
ATOM 803 C CA . GLY A 1 100 ? 1.060 -15.341 16.418 1.00 81.19 100 GLY A CA 1
ATOM 804 C C . GLY A 1 100 ? 0.470 -16.493 15.607 1.00 81.19 100 GLY A C 1
ATOM 805 O O . GLY A 1 100 ? -0.500 -17.117 16.038 1.00 81.19 100 GLY A O 1
ATOM 806 N N . ASN A 1 101 ? 1.073 -16.808 14.461 1.00 73.00 101 ASN A N 1
ATOM 807 C CA . ASN A 1 101 ? 0.759 -18.031 13.723 1.00 73.00 101 ASN A CA 1
ATOM 808 C C . ASN A 1 101 ? 1.322 -19.227 14.510 1.00 73.00 101 ASN A C 1
ATOM 810 O O . ASN A 1 101 ? 2.449 -19.670 14.284 1.00 73.00 101 ASN A O 1
ATOM 814 N N . GLY A 1 102 ? 0.568 -19.689 15.508 1.00 57.53 102 GLY A N 1
ATOM 815 C CA . GLY A 1 102 ? 0.864 -20.894 16.272 1.00 57.53 102 GLY A CA 1
ATOM 816 C C . GLY A 1 102 ? 0.690 -22.121 15.386 1.00 57.53 102 GLY A C 1
ATOM 817 O O . GLY A 1 102 ? -0.432 -22.560 15.153 1.00 57.53 102 GLY A O 1
ATOM 818 N N . GLY A 1 103 ? 1.796 -22.656 14.874 1.00 47.78 103 GLY A N 1
ATOM 819 C CA . GLY A 1 103 ? 1.823 -24.020 14.361 1.00 47.78 103 GLY A CA 1
ATOM 820 C C . GLY A 1 103 ? 1.659 -24.988 15.528 1.00 47.78 103 GLY A C 1
ATOM 821 O O . GLY A 1 103 ? 2.362 -24.862 16.530 1.00 47.78 103 GLY A O 1
ATOM 822 N N . ILE A 1 104 ? 0.703 -25.907 15.403 1.00 51.00 104 ILE A N 1
ATOM 823 C CA . ILE A 1 104 ? 0.694 -27.157 16.159 1.00 51.00 104 ILE A CA 1
ATOM 824 C C . ILE A 1 104 ? 1.894 -27.946 15.617 1.00 51.00 104 ILE A C 1
ATOM 826 O O . ILE A 1 104 ? 1.832 -28.409 14.479 1.00 51.00 104 ILE A O 1
ATOM 830 N N . ASP A 1 105 ? 2.987 -27.992 16.379 1.00 47.06 105 ASP A N 1
ATOM 831 C CA . ASP A 1 105 ? 4.031 -29.013 16.226 1.00 47.06 105 ASP A CA 1
ATOM 832 C C . ASP A 1 105 ? 3.636 -30.225 17.092 1.00 47.06 105 ASP A C 1
ATOM 834 O O . ASP A 1 105 ? 3.190 -29.999 18.245 1.00 47.06 105 ASP A O 1
#

Secondary structure (DSSP, 8-state):
---GGGTSPPTT-HHHHHHHHHHHHHH------PPPSEEEEEE--S---TTS----EEEEEE-SSS-EEEEEEEEEEEE-TT--EEEEEEEEEEEEEEPP-----

Organism: Thelohanellus kitauei (NCBI:txid669202)